Protein AF-A3MU02-F1 (afdb_monomer_lite)

Organism: Pyrobaculum calidifontis (strain DSM 21063 / JCM 11548 / VA1) (NCBI:txid410359)

Foldseek 3Di:
DVLVVVLVVLVVVQVPDPQKDWDWDWDDDPFKIKIKIKMWHFDDDPQKTKTKMWMWIWIGHPQWIKIKIWIDMKIWHQDPVGIDIDGDTDRIDMDTPTRPPVVSVLRNPDDDPVSVVVVVVVVVVVVVD

Secondary structure (DSSP, 8-state):
-HHHHHHHHHHHHHHT-SSEEEEEEEEE-SSEEEEEEEEEE-EEETTEEEEEEEEEEEEEETTEEEEEEEEEEEEEEEETTEEEEEEEEEEEEEEEEE--HHHHHHHHH--SHHHHHHHHHHHHHHHT-

pLDDT: mean 93.32, std 5.06, range [57.69, 98.06]

Structure (mmCIF, N/CA/C/O backbone):
data_AF-A3MU02-F1
#
_entry.id   AF-A3MU02-F1
#
loop_
_atom_site.group_PDB
_atom_site.id
_atom_site.type_symbol
_atom_site.label_atom_id
_atom_site.label_alt_id
_atom_site.label_comp_id
_atom_site.label_asym_id
_atom_site.label_entity_id
_atom_site.label_seq_id
_atom_site.pdbx_PDB_ins_code
_atom_site.Cartn_x
_atom_site.Cartn_y
_atom_site.Cartn_z
_atom_site.occupancy
_atom_site.B_iso_or_equiv
_atom_site.auth_seq_id
_atom_site.auth_comp_id
_atom_site.auth_asym_id
_atom_site.auth_atom_id
_atom_site.pdbx_PDB_model_num
ATOM 1 N N . MET A 1 1 ? 0.165 -14.977 8.026 1.00 72.12 1 MET A N 1
ATOM 2 C CA . MET A 1 1 ? 1.471 -14.796 8.723 1.00 72.12 1 MET A CA 1
ATOM 3 C C . MET A 1 1 ? 2.674 -14.883 7.784 1.00 72.12 1 MET A C 1
ATOM 5 O O . MET A 1 1 ? 3.395 -13.903 7.702 1.00 72.12 1 MET A O 1
ATOM 9 N N . GLU A 1 2 ? 2.899 -15.975 7.044 1.00 84.75 2 GLU A N 1
ATOM 10 C CA . GLU A 1 2 ? 4.052 -16.099 6.116 1.00 84.75 2 GLU A CA 1
ATOM 11 C C . GLU A 1 2 ? 4.134 -14.947 5.094 1.00 84.75 2 GLU A C 1
ATOM 13 O O . GLU A 1 2 ? 5.152 -14.269 4.993 1.00 84.75 2 GLU A O 1
ATOM 18 N N . LYS A 1 3 ? 3.006 -14.604 4.460 1.00 89.06 3 LYS A N 1
ATOM 19 C CA . LYS A 1 3 ? 2.899 -13.477 3.517 1.00 89.06 3 LYS A CA 1
ATOM 20 C C . LYS A 1 3 ? 3.156 -12.103 4.144 1.00 89.06 3 LYS A C 1
ATOM 22 O O . LYS A 1 3 ? 3.629 -11.197 3.468 1.00 89.06 3 LYS A O 1
ATOM 27 N N . LEU A 1 4 ? 2.852 -11.941 5.434 1.00 88.94 4 LEU A N 1
ATOM 28 C CA . LEU A 1 4 ? 3.151 -10.707 6.162 1.00 88.94 4 LEU A CA 1
ATOM 29 C C . LEU A 1 4 ? 4.661 -10.564 6.377 1.00 88.94 4 LEU A C 1
ATOM 31 O O . LEU A 1 4 ? 5.209 -9.483 6.188 1.00 88.94 4 LEU A O 1
ATOM 35 N N . VAL A 1 5 ? 5.345 -11.660 6.717 1.00 91.00 5 VAL A N 1
ATOM 36 C CA . VAL A 1 5 ? 6.810 -11.680 6.830 1.00 91.00 5 VAL A CA 1
ATOM 37 C C . VAL A 1 5 ? 7.458 -11.374 5.478 1.00 91.00 5 VAL A C 1
ATOM 39 O O . VAL A 1 5 ? 8.386 -10.569 5.417 1.00 91.00 5 VAL A O 1
ATOM 42 N N . GLU A 1 6 ? 6.944 -11.944 4.384 1.00 93.25 6 GLU A N 1
ATOM 43 C CA . GLU A 1 6 ? 7.390 -11.613 3.023 1.00 93.25 6 GLU A CA 1
ATOM 44 C C . GLU A 1 6 ? 7.203 -10.129 2.693 1.00 93.25 6 GLU A C 1
ATOM 46 O O . GLU A 1 6 ? 8.114 -9.496 2.157 1.00 93.25 6 GLU A O 1
ATOM 51 N N . TRP A 1 7 ? 6.058 -9.548 3.060 1.00 95.31 7 TRP A N 1
ATOM 52 C CA . TRP A 1 7 ? 5.800 -8.122 2.886 1.00 95.31 7 TRP A CA 1
ATOM 53 C C . TRP A 1 7 ? 6.792 -7.255 3.670 1.00 95.31 7 TRP A C 1
ATOM 55 O O . TRP A 1 7 ? 7.399 -6.351 3.096 1.00 95.31 7 TRP A O 1
ATOM 65 N N . VAL A 1 8 ? 7.020 -7.561 4.954 1.00 93.31 8 VAL A N 1
ATOM 66 C CA . VAL A 1 8 ? 7.972 -6.831 5.812 1.00 93.31 8 VAL A CA 1
ATOM 67 C C . VAL A 1 8 ? 9.394 -6.931 5.256 1.00 93.31 8 VAL A C 1
ATOM 69 O O . VAL A 1 8 ? 10.132 -5.944 5.244 1.00 93.31 8 VAL A O 1
ATOM 72 N N . ASN A 1 9 ? 9.788 -8.103 4.756 1.00 94.12 9 ASN A N 1
ATOM 73 C CA . ASN A 1 9 ? 11.095 -8.299 4.134 1.00 94.12 9 ASN A CA 1
ATOM 74 C C . ASN A 1 9 ? 11.238 -7.492 2.838 1.00 94.12 9 ASN A C 1
ATOM 76 O O . ASN A 1 9 ? 12.268 -6.841 2.646 1.00 94.12 9 ASN A O 1
ATOM 80 N N . ALA A 1 10 ? 10.214 -7.489 1.979 1.00 94.88 10 ALA A N 1
ATOM 81 C CA . ALA A 1 10 ? 10.190 -6.683 0.761 1.00 94.88 10 ALA A CA 1
ATOM 82 C C . ALA A 1 10 ? 10.285 -5.185 1.087 1.00 94.88 10 ALA A C 1
ATOM 84 O O . ALA A 1 10 ? 11.185 -4.511 0.589 1.00 94.88 10 ALA A O 1
ATOM 85 N N . PHE A 1 11 ? 9.439 -4.688 1.996 1.00 95.12 11 PHE A N 1
ATOM 86 C CA . PHE A 1 11 ? 9.461 -3.300 2.460 1.00 95.12 11 PHE A CA 1
ATOM 87 C C . PHE A 1 11 ? 10.853 -2.899 2.964 1.00 95.12 11 PHE A C 1
ATOM 89 O O . PHE A 1 11 ? 11.428 -1.926 2.485 1.00 95.12 11 PHE A O 1
ATOM 96 N N . ASN A 1 12 ? 11.439 -3.681 3.877 1.00 94.19 12 ASN A N 1
ATOM 97 C CA . ASN A 1 12 ? 12.750 -3.379 4.457 1.00 94.19 12 ASN A CA 1
ATOM 98 C C . ASN A 1 12 ? 13.887 -3.428 3.433 1.00 94.19 12 ASN A C 1
ATOM 100 O O . ASN A 1 12 ? 14.862 -2.688 3.561 1.00 94.19 12 ASN A O 1
ATOM 104 N N . THR A 1 13 ? 13.788 -4.315 2.444 1.00 94.94 13 THR A N 1
ATOM 105 C CA . THR A 1 13 ? 14.781 -4.428 1.370 1.00 94.94 13 THR A CA 1
ATOM 106 C C . THR A 1 13 ? 14.728 -3.198 0.471 1.00 94.94 13 THR A C 1
ATOM 108 O O . THR A 1 13 ? 15.761 -2.588 0.204 1.00 94.94 13 THR A O 1
ATOM 111 N N . ILE A 1 14 ? 13.524 -2.785 0.072 1.00 95.75 14 ILE A N 1
ATOM 112 C CA . ILE A 1 14 ? 13.312 -1.619 -0.786 1.00 95.75 14 ILE A CA 1
ATOM 113 C C . ILE A 1 14 ? 13.667 -0.319 -0.046 1.00 95.75 14 ILE A C 1
ATOM 115 O O . ILE A 1 14 ? 14.352 0.541 -0.598 1.00 95.75 14 ILE A O 1
ATOM 119 N N . ALA A 1 15 ? 13.266 -0.175 1.220 1.00 92.56 15 ALA A N 1
ATOM 120 C CA . ALA A 1 15 ? 13.519 1.027 2.018 1.00 92.56 15 ALA A CA 1
ATOM 121 C C . ALA A 1 15 ? 15.017 1.313 2.227 1.00 92.56 15 ALA A C 1
ATOM 123 O O . ALA A 1 15 ? 15.409 2.466 2.382 1.00 92.56 15 ALA A O 1
ATOM 124 N N . LYS A 1 16 ? 15.862 0.274 2.202 1.00 93.19 16 LYS A N 1
ATOM 125 C CA . LYS A 1 16 ? 17.327 0.393 2.299 1.00 93.19 16 LYS A CA 1
ATOM 126 C C . LYS A 1 16 ? 18.012 0.668 0.957 1.00 93.19 16 LYS A C 1
ATOM 128 O O . LYS A 1 16 ? 19.215 0.912 0.944 1.00 93.19 16 LYS A O 1
ATOM 133 N N . ASN A 1 17 ? 17.287 0.587 -0.157 1.00 90.31 17 ASN A N 1
ATOM 134 C CA . ASN A 1 17 ? 17.828 0.846 -1.485 1.00 90.31 17 ASN A CA 1
ATOM 135 C C . ASN A 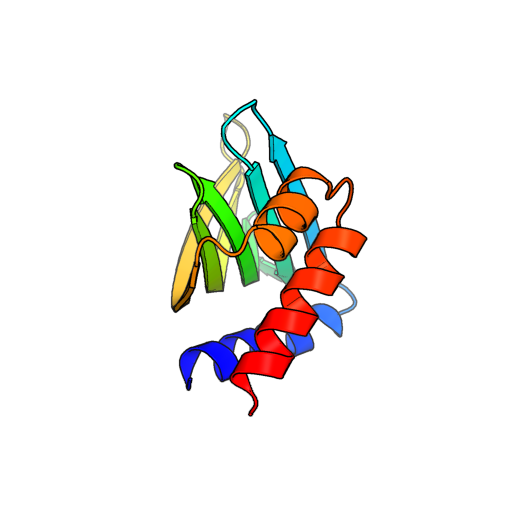1 17 ? 17.825 2.355 -1.772 1.00 90.31 17 ASN A C 1
ATOM 137 O O . ASN A 1 17 ? 16.790 3.003 -1.654 1.00 90.31 17 ASN A O 1
ATOM 141 N N . GLU A 1 18 ? 18.966 2.906 -2.188 1.00 86.25 18 GLU A N 1
ATOM 142 C CA . GLU A 1 18 ? 19.096 4.324 -2.559 1.00 86.25 18 GLU A CA 1
ATOM 143 C C . GLU A 1 18 ? 18.270 4.692 -3.801 1.00 86.25 18 GLU A C 1
ATOM 145 O O . GLU A 1 18 ? 17.909 5.851 -3.989 1.00 86.25 18 GLU A O 1
ATOM 150 N N . ASN A 1 19 ? 17.955 3.708 -4.648 1.00 90.19 19 ASN A N 1
ATOM 151 C CA . ASN A 1 19 ? 17.134 3.883 -5.838 1.00 90.19 19 ASN A CA 1
ATOM 152 C C . ASN A 1 19 ? 15.737 3.291 -5.621 1.00 90.19 19 ASN A C 1
ATOM 154 O O . ASN A 1 19 ? 15.348 2.305 -6.257 1.00 90.19 19 ASN A O 1
ATOM 158 N N . ASN A 1 20 ? 15.005 3.882 -4.679 1.00 92.56 20 ASN A N 1
ATOM 159 C CA . ASN A 1 20 ? 13.611 3.562 -4.419 1.00 92.56 20 ASN A CA 1
ATOM 160 C C . ASN A 1 20 ? 12.681 4.727 -4.784 1.00 92.56 20 ASN A C 1
ATOM 162 O O . ASN A 1 20 ? 13.089 5.878 -4.946 1.00 92.56 20 ASN A O 1
ATOM 166 N N . PHE A 1 21 ? 11.409 4.397 -4.951 1.00 92.62 21 PHE A N 1
ATOM 167 C CA . PHE A 1 21 ? 10.319 5.344 -5.100 1.00 92.62 21 PHE A CA 1
ATOM 168 C C . PHE A 1 21 ? 9.276 5.029 -4.033 1.00 92.62 21 PHE A C 1
ATOM 170 O O . PHE A 1 21 ? 8.884 3.875 -3.875 1.00 92.62 21 PHE A O 1
ATOM 177 N N . HIS A 1 22 ? 8.826 6.042 -3.298 1.00 92.88 22 HIS A N 1
ATOM 178 C CA . HIS A 1 22 ? 7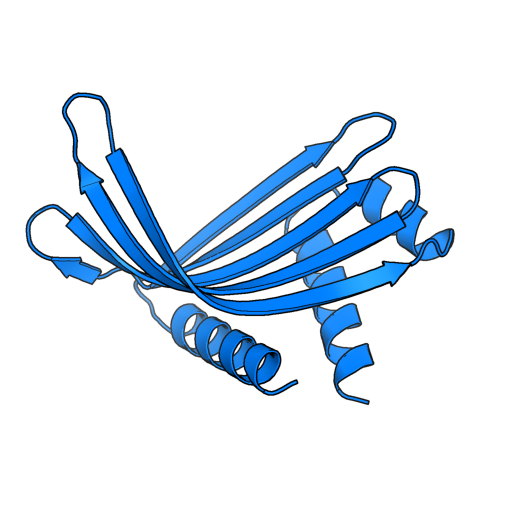.711 5.911 -2.367 1.00 92.88 22 HIS A CA 1
ATOM 179 C C . HIS A 1 22 ? 6.576 6.838 -2.788 1.00 92.88 22 HIS A C 1
ATOM 181 O O . HIS A 1 22 ? 6.796 7.927 -3.322 1.00 92.88 22 HIS A O 1
ATOM 187 N N . SER A 1 23 ? 5.350 6.394 -2.548 1.00 94.31 23 SER A N 1
ATOM 188 C CA . SER A 1 23 ? 4.155 7.189 -2.781 1.00 94.31 23 SER A CA 1
ATOM 189 C C . SER A 1 23 ? 3.111 6.908 -1.717 1.00 94.31 23 SER A C 1
ATOM 191 O O . SER A 1 23 ? 2.923 5.769 -1.284 1.00 94.31 23 SER A O 1
ATOM 193 N N . PHE A 1 24 ? 2.414 7.968 -1.333 1.00 97.25 24 PHE A N 1
ATOM 194 C CA . PHE A 1 24 ? 1.282 7.914 -0.433 1.00 97.25 24 PHE A CA 1
ATOM 195 C C . PHE A 1 24 ? 0.117 8.686 -1.045 1.00 97.25 24 PHE A C 1
ATOM 197 O O . PHE A 1 24 ? 0.277 9.816 -1.511 1.00 97.25 24 PHE A O 1
ATOM 204 N N . SER A 1 25 ? -1.063 8.078 -1.034 1.00 97.25 25 SER A N 1
ATOM 205 C CA . SER A 1 25 ? -2.310 8.719 -1.435 1.00 97.25 25 SER A CA 1
ATOM 206 C C . SER A 1 25 ? -3.383 8.445 -0.399 1.00 97.25 25 SER A C 1
ATOM 208 O O . SER A 1 25 ? -3.524 7.311 0.051 1.00 97.25 25 SER A O 1
ATOM 210 N N . ILE A 1 26 ? -4.167 9.466 -0.068 1.00 97.12 26 ILE A N 1
ATOM 211 C CA . ILE A 1 26 ? -5.331 9.339 0.802 1.00 97.12 26 ILE A CA 1
ATOM 212 C C . ILE A 1 26 ? -6.524 10.042 0.164 1.00 97.12 26 ILE A C 1
ATOM 214 O O . ILE A 1 26 ? -6.439 11.206 -0.226 1.00 97.12 26 ILE A O 1
ATOM 218 N N . GLU A 1 27 ? -7.637 9.327 0.073 1.00 96.94 27 GLU A N 1
ATOM 219 C CA . GLU A 1 27 ? -8.923 9.832 -0.379 1.00 96.94 27 GLU A CA 1
ATOM 220 C C . GLU A 1 27 ? -9.945 9.683 0.745 1.00 96.94 27 GLU A C 1
ATOM 222 O O . GLU A 1 27 ? -9.990 8.669 1.446 1.00 96.94 27 GLU A O 1
ATOM 227 N N . LYS A 1 28 ? -10.760 10.721 0.943 1.00 94.81 28 LYS A N 1
ATOM 228 C CA . LYS A 1 28 ? -11.748 10.763 2.017 1.00 94.81 28 LYS A CA 1
ATOM 229 C C . LYS A 1 28 ? -13.077 11.299 1.531 1.00 94.81 28 LYS A C 1
ATOM 231 O O . LYS A 1 28 ? -13.127 12.334 0.869 1.00 94.81 28 LYS A O 1
ATOM 236 N N . GLY A 1 29 ? -14.140 10.645 1.974 1.00 92.75 29 GLY A N 1
ATOM 237 C CA . GLY A 1 29 ? -15.498 11.166 1.951 1.00 92.75 29 GLY A CA 1
ATOM 238 C C . GLY A 1 29 ? -16.121 11.121 3.343 1.00 92.75 29 GLY A C 1
ATOM 239 O O . GLY A 1 29 ? -15.464 10.798 4.330 1.00 92.75 29 GLY A O 1
ATOM 240 N N . GLU A 1 30 ? -17.412 11.426 3.421 1.00 88.50 30 GLU A N 1
ATOM 241 C CA 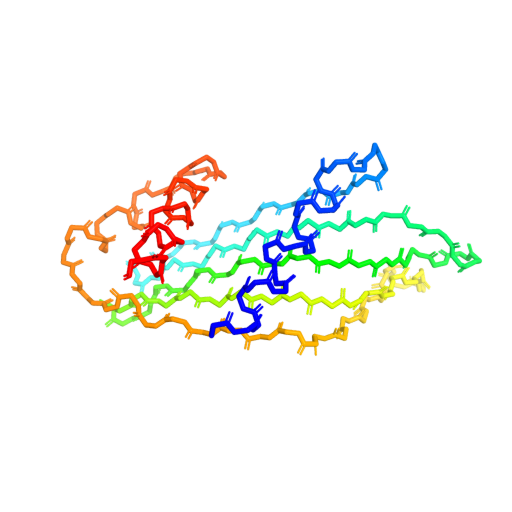. GLU A 1 30 ? -18.178 11.401 4.677 1.00 88.50 30 GLU A CA 1
ATOM 242 C C . GLU A 1 30 ? -18.163 10.006 5.339 1.00 88.50 30 GLU A C 1
ATOM 244 O O . GLU A 1 30 ? -17.895 9.856 6.541 1.00 88.50 30 GLU A O 1
ATOM 249 N N . ASP A 1 31 ? -18.329 8.976 4.507 1.00 91.12 31 ASP A N 1
ATOM 250 C CA . ASP A 1 31 ? -18.476 7.580 4.928 1.00 91.12 31 ASP A CA 1
ATOM 251 C C . ASP A 1 31 ? -17.294 6.685 4.550 1.00 91.12 31 ASP A C 1
ATOM 253 O O . ASP A 1 31 ? -17.367 5.462 4.710 1.00 91.12 31 ASP A O 1
ATOM 257 N N . PHE A 1 32 ? -16.202 7.268 4.043 1.00 95.44 32 PHE A N 1
ATOM 258 C CA . PHE A 1 32 ? -15.048 6.477 3.645 1.00 95.44 32 PHE A CA 1
ATOM 259 C C . PHE A 1 32 ? -13.698 7.150 3.811 1.00 95.44 32 PHE A C 1
ATOM 261 O O . PHE A 1 32 ? -13.563 8.369 3.708 1.00 95.44 32 PHE A O 1
ATOM 268 N N . VAL A 1 33 ? -12.691 6.305 4.000 1.00 97.31 33 VAL A N 1
ATOM 269 C CA . VAL A 1 33 ? -11.278 6.663 3.903 1.00 97.31 33 VAL A CA 1
ATOM 270 C C . VAL A 1 33 ? -10.575 5.532 3.176 1.00 97.31 33 VAL A C 1
ATOM 272 O O . VAL A 1 33 ? -10.589 4.409 3.671 1.00 97.31 33 VAL A O 1
ATOM 275 N N . ASP A 1 34 ? -9.937 5.839 2.054 1.00 97.75 34 ASP A N 1
ATOM 276 C CA . ASP A 1 34 ? -9.000 4.929 1.407 1.00 97.75 34 ASP A CA 1
ATOM 277 C C . ASP A 1 34 ? -7.611 5.558 1.460 1.00 97.75 34 ASP A C 1
ATOM 279 O O . ASP A 1 34 ? -7.416 6.696 1.035 1.00 97.75 34 ASP A O 1
ATOM 283 N N . ALA A 1 35 ? -6.639 4.832 1.997 1.00 98.00 35 ALA A N 1
ATOM 284 C CA . ALA A 1 35 ? -5.252 5.269 2.029 1.00 98.00 35 ALA A CA 1
ATOM 285 C C . ALA A 1 35 ? -4.359 4.171 1.465 1.00 98.00 35 ALA A C 1
ATOM 287 O O . ALA A 1 35 ? -4.509 3.003 1.816 1.00 98.00 35 ALA A O 1
ATOM 288 N N . VAL A 1 36 ? -3.429 4.544 0.596 1.00 97.81 36 VAL A N 1
ATOM 289 C CA . VAL A 1 36 ? -2.500 3.622 -0.053 1.00 97.81 36 VAL A CA 1
ATOM 290 C C . VAL A 1 36 ? -1.096 4.161 0.129 1.00 97.81 36 VAL A C 1
ATOM 292 O O . VAL A 1 36 ? -0.792 5.277 -0.285 1.00 97.81 36 VAL A O 1
ATOM 295 N N . PHE A 1 37 ? -0.245 3.342 0.726 1.00 97.56 37 PHE A N 1
ATOM 296 C CA . PHE A 1 37 ? 1.193 3.527 0.759 1.00 97.56 37 PHE A CA 1
ATOM 297 C C . PHE A 1 37 ? 1.833 2.489 -0.161 1.00 97.56 37 PHE A C 1
ATOM 299 O O . PHE A 1 37 ? 1.519 1.303 -0.059 1.00 97.56 37 PHE A O 1
ATOM 306 N N . THR A 1 38 ? 2.739 2.916 -1.038 1.00 96.50 38 THR A N 1
ATOM 307 C CA . THR A 1 38 ? 3.519 2.022 -1.902 1.00 96.50 38 THR A CA 1
ATOM 308 C C . THR A 1 38 ? 4.982 2.424 -1.875 1.00 96.50 38 THR A C 1
ATOM 310 O O . THR A 1 38 ? 5.301 3.599 -2.054 1.00 96.50 38 THR A O 1
ATOM 313 N N . ILE A 1 39 ? 5.865 1.441 -1.719 1.00 96.31 39 ILE A N 1
ATOM 314 C CA . ILE A 1 39 ? 7.301 1.582 -1.930 1.00 96.31 39 ILE A CA 1
ATOM 315 C C . ILE A 1 39 ? 7.760 0.610 -3.020 1.00 96.31 39 ILE A C 1
ATOM 317 O O . ILE A 1 39 ? 7.344 -0.548 -3.048 1.00 96.31 39 ILE A O 1
ATOM 321 N N . GLU A 1 40 ? 8.600 1.089 -3.927 1.00 96.25 40 GLU A N 1
ATOM 322 C CA . GLU A 1 40 ? 9.082 0.380 -5.112 1.00 96.25 40 GLU A CA 1
ATOM 323 C C . GLU A 1 40 ? 10.607 0.493 -5.178 1.00 96.25 40 GLU A C 1
ATOM 325 O O . GLU A 1 40 ? 11.148 1.587 -5.004 1.00 96.25 40 GLU A O 1
ATOM 330 N N . ASP A 1 41 ? 11.319 -0.603 -5.449 1.00 95.69 41 ASP A N 1
ATOM 331 C CA . ASP A 1 41 ? 12.691 -0.473 -5.944 1.00 95.69 41 ASP A CA 1
ATOM 332 C C . ASP A 1 41 ? 12.645 -0.138 -7.440 1.00 95.69 41 ASP A C 1
ATOM 334 O O . ASP A 1 41 ? 11.700 -0.484 -8.151 1.00 95.69 41 ASP A O 1
ATOM 338 N N . VAL A 1 42 ? 13.619 0.629 -7.926 1.00 93.62 42 VAL A N 1
ATOM 339 C CA . VAL A 1 42 ? 13.597 1.110 -9.308 1.00 93.62 42 VAL A CA 1
ATOM 340 C C . VAL A 1 42 ? 14.795 0.560 -10.057 1.00 93.62 42 VAL A C 1
ATOM 342 O O . VAL A 1 42 ? 15.935 0.966 -9.854 1.00 93.62 42 VAL A O 1
ATOM 345 N N . SER A 1 43 ? 14.522 -0.334 -10.995 1.00 93.94 43 SER A N 1
ATOM 346 C CA . SER A 1 43 ? 15.472 -0.800 -12.001 1.00 93.94 43 SER A CA 1
ATOM 347 C C . SER A 1 43 ? 14.964 -0.471 -13.404 1.00 93.94 43 SER A C 1
ATOM 349 O O . SER A 1 43 ? 13.810 -0.080 -13.600 1.00 93.94 43 SER A O 1
ATOM 351 N N . ARG A 1 44 ? 15.840 -0.585 -14.407 1.00 92.31 44 ARG A N 1
ATOM 352 C CA . ARG A 1 44 ? 15.481 -0.374 -15.816 1.00 92.31 44 ARG A CA 1
ATOM 353 C C . ARG A 1 44 ? 15.640 -1.659 -16.611 1.00 92.31 44 ARG A C 1
ATOM 355 O O . ARG A 1 44 ? 16.674 -2.312 -16.527 1.00 92.31 44 ARG A O 1
ATOM 362 N N . GLU A 1 45 ? 14.647 -1.950 -17.438 1.00 92.50 45 GLU A N 1
ATOM 363 C CA . GLU A 1 45 ? 14.688 -2.996 -18.457 1.00 92.50 45 GLU A CA 1
ATOM 364 C C . GLU A 1 45 ? 14.276 -2.358 -19.789 1.00 92.50 45 GLU A C 1
ATOM 366 O O . GLU A 1 45 ? 13.093 -2.146 -20.065 1.00 92.50 45 GLU A O 1
ATOM 371 N N . GLY A 1 46 ? 15.270 -1.954 -20.585 1.00 91.88 46 GLY A N 1
ATOM 372 C CA . GLY A 1 46 ? 15.040 -1.096 -21.749 1.00 91.88 46 GLY A CA 1
ATOM 373 C C . GLY A 1 46 ? 14.464 0.264 -21.338 1.00 91.88 46 GLY A C 1
ATOM 374 O O . GLY A 1 46 ? 15.038 0.960 -20.499 1.00 91.88 46 GLY A O 1
ATOM 375 N N . GLU A 1 47 ? 13.323 0.635 -21.921 1.00 91.38 47 GLU A N 1
ATOM 376 C CA . GLU A 1 47 ? 12.590 1.864 -21.574 1.00 91.38 47 GLU A CA 1
ATOM 377 C C . GLU A 1 47 ? 11.616 1.684 -20.397 1.00 91.38 47 GLU A C 1
ATOM 379 O O . GLU A 1 47 ? 11.041 2.658 -19.908 1.00 91.38 47 GLU A O 1
ATOM 384 N N . CYS A 1 48 ? 11.428 0.451 -19.921 1.00 93.44 48 CYS A N 1
ATOM 385 C CA . CYS A 1 48 ? 10.534 0.156 -18.811 1.00 93.44 48 CYS A CA 1
ATOM 386 C C . CYS A 1 48 ? 11.242 0.336 -17.465 1.00 93.44 48 CYS A C 1
ATOM 388 O O . CYS A 1 48 ? 12.422 0.010 -17.304 1.00 93.44 48 CYS A O 1
ATOM 390 N N . ARG A 1 49 ? 10.486 0.801 -16.470 1.00 92.62 49 ARG A N 1
ATOM 391 C CA . ARG A 1 49 ? 10.849 0.683 -15.056 1.00 92.62 49 ARG A CA 1
ATOM 392 C C . ARG A 1 49 ? 10.338 -0.651 -14.543 1.00 92.62 49 ARG A C 1
ATOM 394 O O . ARG A 1 49 ? 9.192 -1.003 -14.806 1.00 92.62 49 ARG A O 1
ATOM 401 N N . VAL A 1 50 ? 11.183 -1.385 -13.846 1.00 95.25 50 VAL A N 1
ATOM 402 C CA . VAL A 1 50 ? 10.843 -2.684 -13.265 1.00 95.25 50 VAL A CA 1
ATOM 403 C C . VAL A 1 50 ? 11.380 -2.749 -11.853 1.00 95.25 50 VAL A C 1
ATOM 405 O O . VAL A 1 50 ? 12.349 -2.058 -11.532 1.00 95.25 50 VAL A O 1
ATOM 408 N N . GLY A 1 51 ? 10.784 -3.599 -11.035 1.00 95.38 51 GLY A N 1
ATOM 409 C CA . GLY A 1 51 ? 11.261 -3.785 -9.679 1.00 95.38 51 GLY A CA 1
ATOM 410 C C . GLY A 1 51 ? 10.322 -4.598 -8.813 1.00 95.38 51 GLY A C 1
ATOM 411 O O . GLY A 1 51 ? 9.299 -5.106 -9.276 1.00 95.38 51 GLY A O 1
ATOM 412 N N . ASN A 1 52 ? 10.681 -4.705 -7.544 1.00 96.44 52 ASN A N 1
ATOM 413 C CA . ASN A 1 52 ? 9.820 -5.181 -6.482 1.00 96.44 52 ASN A CA 1
ATOM 414 C C . ASN A 1 52 ? 9.026 -4.016 -5.894 1.00 96.44 52 ASN A C 1
ATOM 416 O O . ASN A 1 52 ? 9.487 -2.873 -5.875 1.00 96.44 52 ASN A O 1
ATOM 420 N N . PHE A 1 53 ? 7.848 -4.319 -5.365 1.00 96.94 53 PHE A N 1
ATOM 421 C CA . PHE A 1 53 ? 7.047 -3.370 -4.608 1.00 96.94 53 PHE A CA 1
ATOM 422 C C . PHE A 1 53 ? 6.567 -3.981 -3.291 1.00 96.94 53 PHE A C 1
ATOM 424 O O . PHE A 1 53 ? 6.381 -5.196 -3.175 1.00 96.94 53 PHE A O 1
ATOM 431 N N . ALA A 1 54 ? 6.311 -3.112 -2.320 1.00 97.50 54 ALA A N 1
ATOM 432 C CA . ALA A 1 54 ? 5.522 -3.400 -1.135 1.00 97.50 54 ALA A CA 1
ATOM 433 C C . ALA A 1 54 ? 4.476 -2.291 -0.962 1.00 97.50 54 ALA A C 1
ATOM 435 O O . ALA A 1 54 ? 4.786 -1.103 -1.011 1.00 97.50 54 ALA A O 1
ATOM 436 N N . MET A 1 55 ? 3.222 -2.686 -0.788 1.00 97.31 55 MET A N 1
ATOM 437 C CA . MET A 1 55 ? 2.062 -1.807 -0.715 1.00 97.31 55 MET A CA 1
ATOM 438 C C . MET A 1 55 ? 1.238 -2.134 0.526 1.00 97.31 55 MET A C 1
ATOM 440 O O . MET A 1 55 ? 0.983 -3.305 0.796 1.00 97.31 55 MET A O 1
ATOM 444 N N . ALA A 1 56 ? 0.785 -1.113 1.244 1.00 97.75 56 ALA A N 1
ATOM 445 C CA . ALA A 1 56 ? -0.210 -1.227 2.300 1.00 97.75 56 ALA A CA 1
ATOM 446 C C . ALA A 1 56 ? -1.414 -0.351 1.937 1.00 97.75 56 ALA A C 1
ATOM 448 O O . ALA A 1 56 ? -1.265 0.825 1.616 1.00 97.75 56 ALA A O 1
ATOM 449 N N . THR A 1 57 ? -2.609 -0.930 1.962 1.00 97.62 57 THR A N 1
ATOM 450 C CA . THR A 1 57 ? -3.875 -0.258 1.665 1.00 97.62 57 THR A CA 1
ATOM 451 C C . THR A 1 57 ? -4.771 -0.331 2.886 1.00 97.62 57 THR A C 1
ATOM 453 O O . THR A 1 57 ? -5.026 -1.418 3.388 1.00 97.62 57 THR A O 1
ATOM 456 N N . LEU A 1 58 ? -5.272 0.807 3.344 1.00 98.06 58 LEU A N 1
ATOM 457 C CA . LEU A 1 58 ? -6.337 0.899 4.329 1.00 98.06 58 LEU A CA 1
ATOM 458 C C . LEU A 1 58 ? -7.630 1.282 3.615 1.00 98.06 58 LEU A C 1
ATOM 460 O O . LEU A 1 58 ? -7.636 2.231 2.835 1.00 98.06 58 LEU A O 1
ATOM 464 N N . ALA A 1 59 ? -8.718 0.596 3.942 1.00 97.81 59 ALA A N 1
ATOM 465 C CA . ALA A 1 59 ? -10.059 0.959 3.517 1.00 97.81 59 ALA A CA 1
ATOM 466 C C . ALA A 1 59 ? -10.996 1.006 4.727 1.00 97.81 59 ALA A C 1
ATOM 468 O O . ALA A 1 59 ? -11.153 0.014 5.440 1.00 97.81 59 ALA A O 1
ATOM 469 N N . LEU A 1 60 ? -11.643 2.151 4.931 1.00 97.38 60 LEU A N 1
ATOM 470 C CA . LEU A 1 60 ? -12.770 2.338 5.837 1.00 97.38 60 LEU A CA 1
ATOM 471 C C . LEU A 1 60 ? -14.035 2.466 5.000 1.00 97.38 60 LEU A C 1
ATOM 473 O O . LEU A 1 60 ? -14.188 3.436 4.259 1.00 97.38 60 LEU A O 1
ATOM 477 N N . ARG A 1 61 ? -14.950 1.508 5.136 1.00 94.31 61 ARG A N 1
ATOM 478 C CA . ARG A 1 61 ? -16.236 1.493 4.428 1.00 94.31 61 ARG A CA 1
ATOM 479 C C . ARG A 1 61 ? -17.319 0.968 5.363 1.00 94.31 61 ARG A C 1
ATOM 481 O O . ARG A 1 61 ? -17.096 0.004 6.087 1.00 94.31 61 ARG A O 1
ATOM 488 N N . GLY A 1 62 ? -18.492 1.604 5.373 1.00 87.19 62 GLY A N 1
ATOM 489 C CA . GLY A 1 62 ? -19.632 1.131 6.174 1.00 87.19 62 GLY A CA 1
ATOM 490 C C . GLY A 1 62 ? -19.354 1.043 7.682 1.00 87.19 62 GLY A C 1
ATOM 491 O O . GLY A 1 62 ? -19.940 0.207 8.361 1.00 87.19 62 GLY A O 1
ATOM 492 N N . GLY A 1 63 ? -18.435 1.869 8.198 1.00 90.50 63 GLY A N 1
ATOM 493 C CA . GLY A 1 63 ? -18.042 1.873 9.611 1.00 90.50 63 GLY A CA 1
ATOM 494 C C . GLY A 1 63 ? -17.063 0.769 10.027 1.00 90.50 63 GLY A C 1
ATOM 495 O O . GLY A 1 63 ? -16.770 0.669 11.214 1.00 90.50 63 GLY A O 1
ATOM 496 N N . ALA A 1 64 ? -16.545 -0.026 9.088 1.00 94.31 64 ALA A N 1
ATOM 497 C CA . ALA A 1 64 ? -15.533 -1.047 9.345 1.00 94.31 64 ALA A CA 1
ATOM 498 C C . ALA A 1 64 ? -14.239 -0.745 8.581 1.00 94.31 64 ALA A C 1
ATOM 500 O O . ALA A 1 64 ? -14.268 -0.298 7.429 1.00 94.31 64 ALA A O 1
ATOM 501 N N . ALA A 1 65 ? -13.108 -0.981 9.237 1.00 96.69 65 ALA A N 1
ATOM 502 C CA . ALA A 1 65 ? -11.782 -0.770 8.689 1.00 96.69 65 ALA A CA 1
ATOM 503 C C . ALA A 1 65 ? -11.131 -2.100 8.305 1.00 96.69 65 ALA A C 1
ATOM 505 O O . ALA A 1 65 ? -11.186 -3.082 9.038 1.00 96.69 65 ALA A O 1
ATOM 506 N N . SER A 1 66 ? -10.456 -2.112 7.164 1.00 97.00 6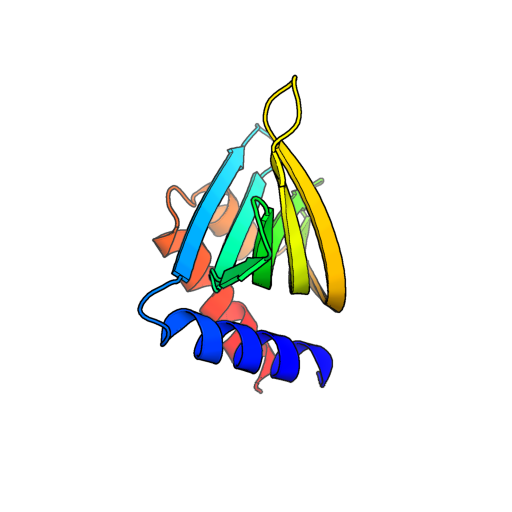6 SER A N 1
ATOM 507 C CA . SER A 1 66 ? -9.661 -3.244 6.701 1.00 97.00 66 SER A CA 1
ATOM 508 C C . SER A 1 66 ? -8.318 -2.763 6.179 1.00 97.00 66 SER A C 1
ATOM 510 O O . SER A 1 66 ? -8.217 -1.662 5.635 1.00 97.00 66 SER A O 1
ATOM 512 N N . MET A 1 67 ? -7.289 -3.588 6.347 1.00 97.12 67 MET A N 1
ATOM 513 C CA . MET A 1 67 ? -5.955 -3.328 5.827 1.00 97.12 67 MET A CA 1
ATOM 514 C C . MET A 1 67 ? -5.502 -4.482 4.939 1.00 97.12 67 MET A C 1
ATOM 516 O O . MET A 1 67 ? -5.579 -5.642 5.326 1.00 97.12 67 MET A O 1
ATOM 520 N N . GLU A 1 68 ? -5.013 -4.173 3.748 1.00 97.06 68 GLU A N 1
ATOM 521 C CA . GLU A 1 68 ? -4.401 -5.123 2.827 1.00 97.06 68 GLU A CA 1
ATOM 522 C C . GLU A 1 68 ? -2.922 -4.789 2.669 1.00 97.06 68 GLU A C 1
ATOM 524 O O . GLU A 1 68 ? -2.564 -3.660 2.347 1.00 97.06 68 GLU A O 1
ATOM 529 N N . MET A 1 69 ? -2.061 -5.781 2.859 1.00 96.56 69 MET A N 1
ATOM 530 C CA . MET A 1 69 ? -0.633 -5.685 2.588 1.00 96.56 69 MET A CA 1
ATOM 531 C C . MET A 1 69 ? -0.303 -6.591 1.413 1.00 96.56 69 MET A C 1
ATOM 533 O O . MET A 1 69 ? -0.615 -7.783 1.435 1.00 96.56 69 MET A O 1
ATOM 537 N N . ALA A 1 70 ? 0.310 -6.027 0.378 1.00 97.31 70 ALA A N 1
ATOM 538 C CA . ALA A 1 70 ? 0.682 -6.756 -0.821 1.00 97.31 70 ALA A CA 1
ATOM 539 C C . ALA A 1 70 ? 2.118 -6.456 -1.245 1.00 97.31 70 ALA A C 1
ATOM 541 O O . ALA A 1 70 ? 2.540 -5.304 -1.229 1.00 97.31 70 ALA A O 1
ATOM 542 N N . SER A 1 71 ? 2.866 -7.476 -1.644 1.00 97.56 71 SER A N 1
ATOM 543 C CA . SER A 1 71 ? 4.187 -7.323 -2.254 1.00 97.56 71 SER A CA 1
ATOM 544 C C . SER A 1 71 ? 4.326 -8.225 -3.477 1.00 97.56 71 SER A C 1
ATOM 546 O O . SER A 1 71 ? 3.549 -9.165 -3.690 1.00 97.56 71 SER A O 1
ATOM 548 N N . GLY A 1 72 ? 5.289 -7.901 -4.329 1.00 96.94 72 GLY A N 1
ATOM 549 C CA . GLY A 1 72 ? 5.551 -8.636 -5.558 1.00 96.94 72 GLY A CA 1
ATOM 550 C C . GLY A 1 72 ? 6.407 -7.820 -6.509 1.00 96.94 72 GLY A C 1
ATOM 551 O O . GLY A 1 72 ? 7.215 -7.008 -6.066 1.00 96.94 72 GLY A O 1
ATOM 552 N N . THR A 1 73 ? 6.205 -8.007 -7.810 1.00 96.88 73 THR A N 1
ATOM 553 C CA . THR A 1 73 ? 6.959 -7.302 -8.852 1.00 96.88 73 THR A CA 1
ATOM 554 C C . THR A 1 73 ? 6.072 -6.377 -9.670 1.00 96.88 73 THR A C 1
ATOM 556 O O . THR A 1 73 ? 4.860 -6.582 -9.776 1.00 96.88 73 THR A O 1
ATOM 559 N N . TYR A 1 74 ? 6.673 -5.354 -10.266 1.00 95.75 74 TYR A N 1
ATOM 560 C CA . TYR A 1 74 ? 5.999 -4.456 -11.189 1.00 95.75 74 TYR A CA 1
ATOM 561 C C . TYR A 1 74 ? 6.817 -4.240 -12.463 1.00 95.75 74 TYR A C 1
ATOM 563 O O . TYR A 1 74 ? 8.047 -4.346 -12.477 1.00 95.75 74 TYR A O 1
ATOM 571 N N . LYS A 1 75 ? 6.108 -3.898 -13.540 1.00 95.62 75 LYS A N 1
ATOM 572 C CA . LYS A 1 75 ? 6.677 -3.419 -14.798 1.00 95.62 75 LYS A CA 1
ATOM 573 C C . LYS A 1 75 ? 5.864 -2.235 -15.295 1.00 95.62 75 LYS A C 1
ATOM 575 O O . LYS A 1 75 ? 4.667 -2.346 -15.544 1.00 95.62 75 LYS A O 1
ATOM 580 N N . LYS A 1 76 ? 6.520 -1.087 -15.436 1.00 93.88 76 LYS A N 1
ATOM 581 C CA . LYS A 1 76 ? 5.934 0.163 -15.908 1.00 93.88 76 LYS A CA 1
ATOM 582 C C . LYS A 1 76 ? 6.629 0.621 -17.181 1.00 93.88 76 LYS A C 1
ATOM 584 O O . LYS A 1 76 ? 7.774 1.066 -17.138 1.00 93.88 76 LYS A O 1
ATOM 589 N N . CYS A 1 77 ? 5.938 0.522 -18.307 1.00 94.19 77 CYS A N 1
ATOM 590 C CA . CYS A 1 77 ? 6.479 0.848 -19.622 1.00 94.19 77 CYS A CA 1
ATOM 591 C C . CYS A 1 77 ? 5.820 2.117 -20.185 1.00 94.19 77 CYS A C 1
ATOM 593 O O . CYS A 1 77 ? 4.635 2.355 -19.932 1.00 94.19 77 CYS A O 1
ATOM 595 N N . PRO A 1 78 ? 6.558 2.954 -20.933 1.00 92.50 78 PRO A N 1
ATOM 596 C CA . PRO A 1 78 ? 5.964 4.079 -21.639 1.00 92.50 78 PRO A CA 1
ATOM 597 C C . PRO A 1 78 ? 5.002 3.586 -22.727 1.00 92.50 78 PRO A C 1
ATOM 599 O O . PRO A 1 78 ? 5.221 2.562 -23.372 1.00 92.50 78 PRO A O 1
ATOM 602 N N . THR A 1 79 ? 3.929 4.338 -22.940 1.00 91.69 79 THR A N 1
ATOM 603 C CA . THR A 1 79 ? 2.966 4.138 -24.028 1.00 91.69 79 THR A CA 1
ATOM 604 C C . THR A 1 79 ? 2.654 5.493 -24.667 1.00 91.69 79 THR A C 1
ATOM 606 O O . THR A 1 79 ? 2.900 6.528 -24.042 1.00 91.69 79 THR A O 1
ATOM 609 N N . PRO A 1 80 ? 2.055 5.546 -25.871 1.00 91.06 80 PRO A N 1
ATOM 610 C CA . PRO A 1 80 ? 1.651 6.818 -26.476 1.00 91.06 80 PRO A CA 1
ATOM 611 C C . PRO A 1 80 ? 0.711 7.671 -25.603 1.00 91.06 80 PRO A C 1
ATOM 613 O O . PRO A 1 80 ? 0.658 8.884 -25.774 1.00 91.06 80 PRO A O 1
ATOM 616 N N . ALA A 1 81 ? -0.014 7.055 -24.661 1.00 89.75 81 ALA A N 1
ATOM 617 C CA . ALA A 1 81 ? -0.931 7.725 -23.737 1.00 89.75 81 ALA A CA 1
ATOM 618 C C . ALA A 1 81 ? -0.309 8.040 -22.357 1.00 89.75 81 ALA A C 1
ATOM 620 O O . ALA A 1 81 ? -1.010 8.514 -21.466 1.00 89.75 81 ALA A O 1
ATOM 621 N N . GLY A 1 82 ? 0.985 7.764 -22.153 1.00 89.62 82 GLY A N 1
ATOM 622 C CA . GLY A 1 82 ? 1.675 7.948 -20.875 1.00 89.62 82 GLY A CA 1
ATOM 623 C C . GLY A 1 82 ? 2.435 6.692 -20.465 1.00 89.62 82 GLY A C 1
ATOM 624 O O . GLY A 1 82 ? 3.475 6.383 -21.036 1.00 89.62 82 GLY A O 1
ATOM 625 N N . TYR A 1 83 ? 1.926 5.959 -19.476 1.00 86.75 83 TYR A N 1
ATOM 626 C CA . TYR A 1 83 ? 2.548 4.730 -18.975 1.00 86.75 83 TYR A CA 1
ATOM 627 C C . TYR A 1 83 ? 1.503 3.637 -18.766 1.00 86.75 83 TYR A C 1
ATOM 629 O O . TYR A 1 83 ? 0.421 3.916 -18.253 1.00 86.75 83 TYR A O 1
ATOM 637 N N . SER A 1 84 ? 1.849 2.397 -19.104 1.00 91.38 84 SER A N 1
ATOM 638 C CA . SER A 1 84 ? 1.164 1.207 -18.597 1.00 91.38 84 SER A CA 1
ATOM 639 C C . SER A 1 84 ? 1.933 0.689 -17.388 1.00 91.38 84 SER A C 1
ATOM 641 O O . SER A 1 84 ? 3.162 0.693 -17.397 1.00 91.38 84 SER A O 1
ATOM 643 N N . ALA A 1 85 ? 1.227 0.277 -16.339 1.00 89.56 85 ALA A N 1
ATOM 644 C CA . ALA A 1 85 ? 1.827 -0.348 -15.168 1.00 89.56 85 ALA A CA 1
ATOM 645 C C . ALA A 1 85 ? 1.144 -1.691 -14.911 1.00 89.56 85 ALA A C 1
ATOM 647 O O . ALA A 1 85 ? -0.078 -1.759 -14.793 1.00 89.56 85 ALA A O 1
ATOM 648 N N . GLU A 1 86 ? 1.944 -2.744 -14.833 1.00 92.62 86 GLU A N 1
ATOM 649 C CA . GLU A 1 86 ? 1.517 -4.101 -14.524 1.00 92.62 86 GLU A CA 1
ATOM 650 C C . GLU A 1 86 ? 2.121 -4.499 -13.182 1.00 92.62 86 GLU A C 1
ATOM 652 O O . GLU A 1 86 ? 3.334 -4.404 -12.994 1.00 92.62 86 GLU A O 1
ATOM 657 N N . TYR A 1 87 ? 1.274 -4.938 -12.254 1.00 92.19 87 TYR A N 1
ATOM 658 C CA . TYR A 1 87 ? 1.682 -5.398 -10.930 1.00 92.19 87 TYR A CA 1
ATOM 659 C C . TYR A 1 87 ? 1.351 -6.881 -10.789 1.00 92.19 87 TYR A C 1
ATOM 661 O O . TYR A 1 87 ? 0.196 -7.286 -10.921 1.00 92.19 87 TYR A O 1
ATOM 669 N N . SER A 1 88 ? 2.360 -7.684 -10.470 1.00 94.44 88 SER A N 1
ATOM 670 C CA . SER A 1 88 ? 2.215 -9.099 -10.144 1.00 94.44 88 SER A CA 1
ATOM 671 C C . SER A 1 88 ? 2.288 -9.271 -8.630 1.00 94.44 88 SER A C 1
ATOM 673 O O . SER A 1 88 ? 3.374 -9.354 -8.055 1.00 94.44 88 SER A O 1
ATOM 675 N N . ARG A 1 89 ? 1.123 -9.323 -7.977 1.00 92.19 89 ARG A N 1
ATOM 676 C CA . ARG A 1 89 ? 1.009 -9.529 -6.525 1.00 92.19 89 ARG A CA 1
ATOM 677 C C . ARG A 1 89 ? 1.326 -10.984 -6.174 1.00 92.19 89 ARG A C 1
ATOM 679 O O . ARG A 1 89 ? 0.668 -11.889 -6.680 1.00 92.19 89 ARG A O 1
ATOM 686 N N . GLN A 1 90 ? 2.309 -11.196 -5.307 1.00 90.25 90 GLN A N 1
ATOM 687 C CA . GLN A 1 90 ? 2.777 -12.525 -4.899 1.00 90.25 90 GLN A CA 1
ATOM 688 C C . GLN A 1 90 ? 2.363 -12.828 -3.457 1.00 90.25 90 GLN A C 1
ATOM 690 O O . GLN A 1 90 ? 1.661 -13.808 -3.204 1.00 90.25 90 GLN A O 1
ATOM 695 N N . ALA A 1 91 ? 2.695 -11.931 -2.530 1.00 91.69 91 ALA A N 1
ATOM 696 C CA . ALA A 1 91 ? 2.168 -11.947 -1.175 1.00 91.69 91 ALA A CA 1
ATOM 697 C C . ALA A 1 91 ? 1.010 -10.958 -1.084 1.00 91.69 91 ALA A C 1
ATOM 699 O O . ALA A 1 91 ? 1.143 -9.800 -1.462 1.00 91.69 91 ALA A O 1
ATOM 700 N N . VAL A 1 92 ? -0.135 -11.432 -0.597 1.00 95.31 92 VAL A N 1
ATOM 701 C CA . VAL A 1 92 ? -1.303 -10.611 -0.265 1.00 95.31 92 VAL A CA 1
ATOM 702 C C . VAL A 1 92 ? -1.876 -11.129 1.042 1.00 95.31 92 VAL A C 1
ATOM 704 O O . VAL A 1 92 ? -2.309 -12.284 1.103 1.00 95.31 92 VAL A O 1
ATOM 707 N N . GLU A 1 93 ? -1.890 -10.274 2.054 1.00 94.94 93 GLU A N 1
ATOM 708 C CA . GLU A 1 93 ? -2.487 -10.528 3.360 1.00 94.94 93 GLU A CA 1
ATOM 709 C C . GLU A 1 93 ? -3.534 -9.445 3.640 1.00 94.94 93 GLU A C 1
ATOM 711 O O . GLU A 1 93 ? -3.286 -8.262 3.408 1.00 94.94 93 GLU A O 1
ATOM 716 N N . LYS A 1 94 ? -4.717 -9.848 4.109 1.00 94.88 94 LYS A N 1
ATOM 717 C CA . LYS A 1 94 ? -5.807 -8.932 4.459 1.00 94.88 94 LYS A CA 1
ATOM 718 C C . LYS A 1 94 ? -6.155 -9.089 5.930 1.00 94.88 94 LYS A C 1
ATOM 720 O O . LYS A 1 94 ? -6.288 -10.211 6.413 1.00 94.88 94 LYS A O 1
ATOM 725 N N . PHE A 1 95 ? -6.358 -7.965 6.595 1.00 92.62 95 PHE A N 1
ATOM 726 C CA . PHE A 1 95 ? -6.699 -7.867 8.002 1.00 92.62 95 PHE A CA 1
ATOM 727 C C . PHE A 1 95 ? -8.009 -7.107 8.139 1.00 92.62 95 PHE A C 1
ATOM 729 O O . PHE A 1 95 ? -8.148 -5.998 7.620 1.00 92.62 95 PHE A O 1
ATOM 736 N N . ASP A 1 96 ? -8.961 -7.707 8.841 1.00 93.62 96 ASP A N 1
ATOM 737 C CA . ASP A 1 96 ? -10.109 -6.976 9.356 1.00 93.62 96 ASP A CA 1
ATOM 738 C C . ASP A 1 96 ? -9.669 -6.284 10.649 1.00 93.62 96 ASP A C 1
ATOM 740 O O . ASP A 1 96 ? -9.233 -6.947 11.592 1.00 93.62 96 ASP A O 1
ATOM 744 N N . LEU A 1 97 ? -9.711 -4.953 10.659 1.00 93.62 97 LEU A N 1
ATOM 745 C CA . LEU A 1 97 ? 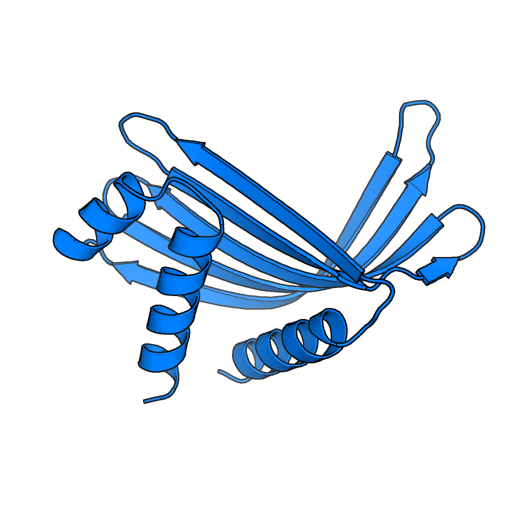-9.382 -4.157 11.840 1.00 93.62 97 LEU A CA 1
ATOM 746 C C . LEU A 1 97 ? -10.628 -3.892 12.701 1.00 93.62 97 LEU A C 1
ATOM 748 O O . LEU A 1 97 ? -10.516 -3.361 13.804 1.00 93.62 97 LEU A O 1
ATOM 752 N N . GLY A 1 98 ? -11.811 -4.273 12.213 1.00 92.25 98 GLY A N 1
ATOM 753 C CA . GLY A 1 98 ? -13.079 -4.139 12.906 1.00 92.25 98 GLY A CA 1
ATOM 754 C C . GLY A 1 98 ? -13.679 -2.738 12.821 1.00 92.25 98 GLY A C 1
ATOM 755 O O . GLY A 1 98 ? -13.404 -1.946 11.919 1.00 92.25 98 GLY A O 1
ATOM 756 N N . ASN A 1 99 ? -14.562 -2.453 13.772 1.00 94.50 99 ASN A N 1
ATOM 757 C CA . ASN A 1 99 ? -15.401 -1.256 13.829 1.00 94.50 99 ASN A CA 1
ATOM 758 C C . ASN A 1 99 ? -15.267 -0.508 15.166 1.00 94.50 99 ASN A C 1
ATOM 760 O O . ASN A 1 99 ? -16.193 0.193 15.580 1.00 94.50 99 ASN A O 1
ATOM 764 N N . ASP A 1 100 ? -14.133 -0.679 15.851 1.00 94.25 100 ASP A N 1
ATOM 765 C CA . ASP A 1 100 ? -13.865 -0.014 17.124 1.00 94.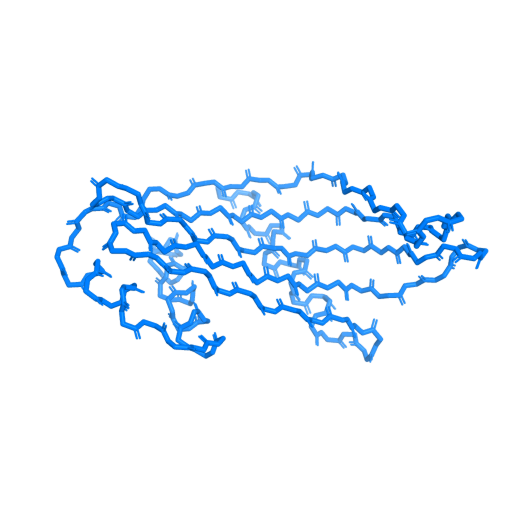25 100 ASP A CA 1
ATOM 766 C C . ASP A 1 100 ? -13.953 1.523 16.978 1.00 94.25 100 ASP A C 1
ATOM 768 O O . ASP A 1 100 ? -13.264 2.094 16.130 1.00 94.25 100 ASP A O 1
ATOM 772 N N . PRO A 1 101 ? -14.777 2.229 17.776 1.00 93.81 101 PRO A N 1
ATOM 773 C CA . PRO A 1 101 ? -14.993 3.663 17.595 1.00 93.81 101 PRO A CA 1
ATOM 774 C C . PRO A 1 101 ? -13.726 4.521 17.693 1.00 93.81 101 PRO A C 1
ATOM 776 O O . PRO A 1 101 ? -13.634 5.533 16.990 1.00 93.81 101 PRO A O 1
ATOM 779 N N . GLU A 1 102 ? -12.755 4.147 18.532 1.00 93.88 102 GLU A N 1
ATOM 780 C CA . GLU A 1 102 ? -11.501 4.894 18.676 1.00 93.88 102 GLU A CA 1
ATOM 781 C C . GLU A 1 102 ? -10.633 4.725 17.427 1.00 93.88 102 GLU A C 1
ATOM 783 O O . GLU A 1 102 ? -10.162 5.719 16.866 1.00 93.88 102 GLU A O 1
ATOM 788 N N . LEU A 1 103 ? -10.512 3.493 16.922 1.00 93.81 103 LEU A N 1
ATOM 789 C CA . LEU A 1 103 ? -9.833 3.202 15.659 1.00 93.81 103 LEU A CA 1
ATOM 790 C C . LEU A 1 103 ? -10.474 3.949 14.483 1.00 93.81 103 LEU A C 1
ATOM 792 O O . LEU A 1 103 ? -9.781 4.586 13.690 1.00 93.81 103 LEU A O 1
ATOM 796 N N . ILE A 1 104 ? -11.801 3.891 14.357 1.00 95.62 104 ILE A N 1
ATOM 797 C CA . ILE A 1 104 ? -12.518 4.542 13.253 1.00 95.62 104 ILE A CA 1
ATOM 798 C C . ILE A 1 104 ? -12.343 6.063 13.325 1.00 95.62 104 ILE A C 1
ATOM 800 O O . ILE A 1 104 ? -12.116 6.707 12.297 1.00 95.62 104 ILE A O 1
ATOM 804 N N . SER A 1 105 ? -12.397 6.639 14.529 1.00 94.75 105 SER A N 1
ATOM 805 C CA . SER A 1 105 ? -12.118 8.060 14.753 1.00 94.75 105 SER A CA 1
ATOM 806 C C . SER A 1 105 ? -10.695 8.427 14.322 1.00 94.75 105 SER A C 1
ATOM 808 O O . SER A 1 105 ? -10.504 9.384 13.563 1.00 94.75 105 SER A O 1
ATOM 810 N N . PHE A 1 106 ? -9.702 7.619 14.711 1.00 95.31 106 PHE A N 1
ATOM 811 C CA . PHE A 1 106 ? -8.314 7.801 14.294 1.00 95.31 106 PHE A CA 1
ATOM 812 C C . PHE A 1 106 ? -8.184 7.779 12.764 1.00 95.31 106 PHE A C 1
ATOM 814 O O . PHE A 1 106 ? -7.680 8.740 12.179 1.00 95.31 106 PHE A O 1
ATOM 821 N N . ILE A 1 107 ? -8.725 6.752 12.101 1.00 96.25 107 ILE A N 1
ATOM 822 C CA . ILE A 1 107 ? -8.682 6.595 10.639 1.00 96.25 107 ILE A CA 1
ATOM 823 C C . ILE A 1 107 ? -9.310 7.800 9.927 1.00 96.25 107 ILE A C 1
ATOM 825 O O . ILE A 1 107 ? -8.714 8.368 9.007 1.00 96.25 107 ILE A O 1
ATOM 829 N N . LYS A 1 108 ? -10.489 8.247 10.379 1.00 95.19 108 LYS A N 1
ATOM 830 C CA . LYS A 1 108 ? -11.151 9.443 9.832 1.00 95.19 108 LYS A CA 1
ATOM 831 C C . LYS A 1 108 ? -10.317 10.709 10.030 1.00 95.19 108 LYS A C 1
ATOM 833 O O . LYS A 1 108 ? -10.368 11.601 9.182 1.00 95.19 108 LYS A O 1
ATOM 838 N N . SER A 1 109 ? -9.508 10.783 11.085 1.00 95.56 109 SER A N 1
ATOM 839 C CA . SER A 1 109 ? -8.674 11.946 11.402 1.00 95.56 109 SER A CA 1
ATOM 840 C C . SER A 1 109 ? -7.341 12.030 10.641 1.00 95.56 109 SER A C 1
ATOM 842 O O . SER A 1 109 ? -6.840 13.141 10.482 1.00 95.56 109 SER A O 1
ATOM 844 N N . MET A 1 110 ? -6.808 10.920 10.106 1.00 96.25 110 MET A N 1
ATOM 845 C CA . MET A 1 110 ? -5.473 10.849 9.470 1.00 96.25 110 MET A CA 1
ATOM 846 C C . MET A 1 110 ? -5.261 11.876 8.350 1.00 96.25 110 MET A C 1
ATOM 848 O O . MET A 1 110 ? -6.040 11.929 7.410 1.00 96.25 110 MET A O 1
ATOM 852 N N . LYS A 1 111 ? -4.206 12.678 8.360 1.00 94.25 111 LYS A N 1
ATOM 853 C CA . LYS A 1 111 ? -4.005 13.756 7.372 1.00 94.25 111 LYS A CA 1
ATOM 854 C C . LYS A 1 111 ? -2.854 13.497 6.416 1.00 94.25 111 LYS A C 1
ATOM 856 O O . LYS A 1 111 ? -2.800 14.123 5.363 1.00 94.25 111 LYS A O 1
ATOM 861 N N . ASN A 1 112 ? -1.917 12.643 6.801 1.00 95.44 112 ASN A N 1
ATOM 862 C CA . ASN A 1 112 ? -0.652 12.481 6.100 1.00 95.44 112 ASN A CA 1
ATOM 863 C C . ASN A 1 112 ? -0.135 11.038 6.192 1.00 95.44 112 ASN A C 1
ATOM 865 O O . ASN A 1 112 ? -0.713 10.192 6.872 1.00 95.44 112 ASN A O 1
ATOM 869 N N . GLU A 1 113 ? 0.971 10.787 5.496 1.00 95.75 113 GLU A N 1
ATOM 870 C CA . GLU A 1 113 ? 1.664 9.500 5.486 1.00 95.75 113 GLU A CA 1
ATOM 871 C C . GLU A 1 113 ? 2.115 9.067 6.887 1.00 95.75 113 GLU A C 1
ATOM 873 O O . GLU A 1 113 ? 1.967 7.905 7.236 1.00 95.75 113 GLU A O 1
ATOM 878 N N . GLY A 1 114 ? 2.592 9.991 7.727 1.00 95.69 114 GLY A N 1
ATOM 879 C CA . GLY A 1 114 ? 3.024 9.686 9.094 1.00 95.69 114 GLY A CA 1
ATOM 880 C C . GLY A 1 114 ? 1.907 9.103 9.962 1.00 95.69 114 GLY A C 1
ATOM 881 O O . GLY A 1 114 ? 2.137 8.130 10.677 1.00 95.69 114 GLY A O 1
ATOM 882 N N . ASP A 1 115 ? 0.683 9.628 9.845 1.00 96.38 115 ASP A N 1
ATOM 883 C CA . ASP A 1 115 ? -0.485 9.077 10.547 1.00 96.38 115 ASP A CA 1
ATOM 884 C C . ASP A 1 115 ? -0.797 7.646 10.077 1.00 96.38 115 ASP A C 1
ATOM 886 O O . ASP A 1 115 ? -1.122 6.769 10.880 1.00 96.38 115 ASP A O 1
ATOM 890 N N . PHE A 1 116 ? -0.665 7.396 8.771 1.00 96.88 116 PHE A N 1
ATOM 891 C CA . PHE A 1 116 ? -0.855 6.070 8.190 1.00 96.88 116 PHE A CA 1
ATOM 892 C C . PHE A 1 116 ? 0.227 5.084 8.647 1.00 96.88 116 PHE A C 1
ATOM 894 O O . PHE A 1 116 ? -0.094 3.952 9.007 1.00 96.88 116 PHE A O 1
ATOM 901 N N . ILE A 1 117 ? 1.495 5.504 8.669 1.00 95.12 117 ILE A N 1
ATOM 902 C CA . ILE A 1 117 ? 2.608 4.673 9.138 1.00 95.12 117 ILE A CA 1
ATOM 903 C C . ILE A 1 117 ? 2.431 4.321 10.617 1.00 95.12 117 ILE A C 1
ATOM 905 O O . ILE A 1 117 ? 2.594 3.159 10.972 1.00 95.12 117 ILE A O 1
ATOM 909 N N . ALA A 1 118 ? 1.999 5.263 11.461 1.00 95.12 118 ALA A N 1
ATOM 910 C CA . ALA A 1 118 ? 1.713 4.977 12.867 1.00 95.12 118 ALA A CA 1
ATOM 911 C C . ALA A 1 118 ? 0.627 3.895 13.037 1.00 95.12 118 ALA A C 1
ATOM 913 O O . ALA A 1 118 ? 0.768 2.990 13.862 1.00 95.12 118 ALA A O 1
ATOM 914 N N . LEU A 1 119 ? -0.440 3.941 12.227 1.00 95.50 119 LEU A N 1
ATOM 915 C CA . LEU A 1 119 ? -1.462 2.889 12.211 1.00 95.50 119 LEU A CA 1
ATOM 916 C C . LEU A 1 119 ? -0.899 1.550 11.734 1.00 95.50 119 LEU A C 1
ATOM 918 O O . LEU A 1 119 ? -1.158 0.517 12.347 1.00 95.50 119 LEU A O 1
ATOM 922 N N . LEU A 1 120 ? -0.134 1.565 10.644 1.00 94.94 120 LEU A N 1
ATOM 923 C CA . LEU A 1 120 ? 0.494 0.376 10.079 1.00 94.94 120 LEU A CA 1
ATOM 924 C C . LEU A 1 120 ? 1.407 -0.310 11.105 1.00 94.94 120 LEU A C 1
ATOM 926 O O . LEU A 1 120 ? 1.316 -1.521 11.298 1.00 94.94 120 LEU A O 1
ATOM 930 N N . GLU A 1 121 ? 2.239 0.456 11.807 1.00 92.94 121 GLU A N 1
ATOM 931 C CA . GLU A 1 121 ? 3.096 -0.044 12.881 1.00 92.94 121 GLU A CA 1
ATOM 932 C C . GLU A 1 121 ? 2.281 -0.660 14.022 1.00 92.94 121 GLU A C 1
ATOM 934 O O . GLU A 1 121 ? 2.605 -1.759 14.475 1.00 92.94 121 GLU A O 1
ATOM 939 N N . ALA A 1 122 ? 1.199 -0.007 14.457 1.00 92.25 122 ALA A N 1
ATOM 940 C CA . ALA A 1 122 ? 0.323 -0.534 15.503 1.00 92.25 122 ALA A CA 1
ATOM 941 C C . ALA A 1 122 ? -0.340 -1.864 15.096 1.00 92.25 122 ALA A C 1
ATOM 943 O O . ALA A 1 122 ? -0.398 -2.805 15.897 1.00 92.25 122 ALA A O 1
ATOM 944 N N . VAL A 1 123 ? -0.787 -1.979 13.841 1.00 91.50 123 VAL A N 1
ATOM 945 C CA . VAL A 1 123 ? -1.334 -3.225 13.282 1.00 91.50 123 VAL A CA 1
ATOM 946 C C . VAL A 1 123 ? -0.267 -4.321 13.286 1.00 91.50 123 VAL A C 1
ATOM 948 O O . VAL A 1 123 ? -0.500 -5.400 13.829 1.00 91.50 123 VAL A O 1
ATOM 951 N N . LEU A 1 124 ? 0.931 -4.041 12.766 1.00 90.81 124 LEU A N 1
ATOM 952 C CA . LEU A 1 124 ? 2.039 -5.002 12.741 1.00 90.81 124 LEU A CA 1
ATOM 953 C C . LEU A 1 124 ? 2.443 -5.467 14.149 1.00 90.81 124 LEU A C 1
ATOM 955 O O . LEU A 1 124 ? 2.650 -6.659 14.365 1.00 90.81 124 LEU A O 1
ATOM 959 N N . GLN A 1 125 ? 2.511 -4.555 15.121 1.00 88.69 125 GLN A N 1
ATOM 960 C CA . GLN A 1 125 ? 2.829 -4.882 16.516 1.00 88.69 125 GLN A CA 1
ATOM 961 C C . GLN A 1 125 ? 1.755 -5.743 17.183 1.00 88.69 125 GLN A C 1
ATOM 963 O O . GLN A 1 125 ? 2.080 -6.577 18.027 1.00 88.69 125 GLN A O 1
ATOM 968 N N . THR A 1 126 ? 0.488 -5.549 16.817 1.00 87.44 126 THR A N 1
ATOM 969 C CA . THR A 1 126 ? -0.626 -6.354 17.331 1.00 87.44 126 THR A CA 1
ATOM 970 C C . THR A 1 126 ? -0.578 -7.772 16.771 1.00 87.44 126 THR A C 1
ATOM 972 O O . THR A 1 126 ? -0.806 -8.724 17.507 1.00 87.44 126 THR A O 1
ATOM 975 N N . LEU A 1 127 ? -0.228 -7.920 15.491 1.00 82.06 127 LEU A N 1
ATOM 976 C CA . LEU A 1 127 ? -0.130 -9.213 14.808 1.00 82.06 127 LEU A CA 1
ATOM 977 C C . LEU A 1 127 ? 1.132 -10.009 15.171 1.00 82.06 127 LEU A C 1
ATOM 979 O O . LEU A 1 127 ? 1.169 -11.219 14.971 1.00 82.06 127 LEU A O 1
ATOM 983 N N . ALA A 1 128 ? 2.174 -9.337 15.662 1.00 73.50 128 ALA A N 1
ATOM 984 C CA . ALA A 1 128 ? 3.413 -9.967 16.111 1.00 73.50 128 ALA A CA 1
ATOM 985 C C . ALA A 1 128 ? 3.323 -10.576 17.527 1.00 73.50 128 ALA A C 1
ATOM 987 O O . ALA A 1 128 ? 4.303 -11.165 17.989 1.00 73.50 128 ALA A O 1
ATOM 988 N N . ARG A 1 129 ? 2.191 -10.402 18.221 1.00 57.69 129 ARG A N 1
ATOM 989 C CA . ARG A 1 129 ? 1.896 -11.016 19.524 1.00 57.69 129 ARG A CA 1
ATOM 990 C C . ARG A 1 129 ? 1.171 -12.342 19.351 1.00 57.69 129 ARG A C 1
ATOM 992 O O . ARG A 1 129 ? 1.473 -13.250 20.155 1.00 57.69 129 ARG A O 1
#

Radius of gyration: 15.67 Å; chains: 1; bounding box: 39×30×46 Å

Sequence (129 aa):
MEKLVEWVNAFNTIAKNENNFHSFSIEKGEDFVDAVFTIEDVSREGECRVGNFAMATLALRGGAASMEMASGTYKKCPTPAGYSAEYSRQAVEKFDLGNDPELISFIKSMKNEGDFIALLEAVLQTLAR